Protein AF-A0A6L7TXI7-F1 (afdb_monomer)

Structure (mmCIF, N/CA/C/O backbone):
data_AF-A0A6L7TXI7-F1
#
_entry.id   AF-A0A6L7TXI7-F1
#
loop_
_atom_site.group_PDB
_atom_site.id
_atom_site.type_symbol
_atom_site.label_atom_id
_atom_site.label_alt_id
_atom_site.label_comp_id
_atom_site.label_asym_id
_atom_site.label_entity_id
_atom_site.label_seq_id
_atom_site.pdbx_PDB_ins_code
_atom_site.Cartn_x
_atom_site.Cartn_y
_atom_site.Cartn_z
_atom_site.occupancy
_atom_site.B_iso_or_equiv
_atom_site.auth_seq_id
_atom_site.auth_comp_id
_atom_site.auth_asym_id
_atom_site.auth_atom_id
_atom_site.pdbx_PDB_model_num
ATOM 1 N N . MET A 1 1 ? -14.137 29.480 -18.099 1.00 42.66 1 MET A N 1
ATOM 2 C CA . MET A 1 1 ? -14.089 28.042 -18.443 1.00 42.66 1 MET A CA 1
ATOM 3 C C . MET A 1 1 ? -12.924 27.808 -19.395 1.00 42.66 1 MET A C 1
ATOM 5 O O . MET A 1 1 ? -13.086 28.036 -20.583 1.00 42.66 1 MET A O 1
ATOM 9 N N . VAL A 1 2 ? -11.746 27.429 -18.892 1.00 44.50 2 VAL A N 1
ATOM 10 C CA . VAL A 1 2 ? -10.606 27.011 -19.731 1.00 44.50 2 VAL A CA 1
ATOM 11 C C . VAL A 1 2 ? -9.880 25.882 -19.001 1.00 44.50 2 VAL A C 1
ATOM 13 O O . VAL A 1 2 ? -9.074 26.131 -18.117 1.00 44.50 2 VAL A O 1
ATOM 16 N N . TRP A 1 3 ? -10.207 24.643 -19.362 1.00 38.38 3 TRP A N 1
ATOM 17 C CA . TRP A 1 3 ? -9.479 23.430 -18.976 1.00 38.38 3 TRP A CA 1
ATOM 18 C C . TRP A 1 3 ? -9.503 22.464 -20.167 1.00 38.38 3 TRP A C 1
ATOM 20 O O . TRP A 1 3 ? -10.245 21.492 -20.147 1.00 38.38 3 TRP A O 1
ATOM 30 N N . GLN A 1 4 ? -8.782 22.762 -21.256 1.00 41.12 4 GLN A N 1
ATOM 31 C CA . GLN A 1 4 ? -8.750 21.868 -22.434 1.00 41.12 4 GLN A CA 1
ATOM 32 C C . GLN A 1 4 ? -7.421 21.831 -23.211 1.00 41.12 4 GLN A C 1
ATOM 34 O O . GLN A 1 4 ? -7.403 21.485 -24.387 1.00 41.12 4 GLN A O 1
ATOM 39 N N . ARG A 1 5 ? -6.268 22.131 -22.606 1.00 45.94 5 ARG A N 1
ATOM 40 C CA . ARG A 1 5 ? -4.985 21.979 -23.319 1.00 45.94 5 ARG A CA 1
ATOM 41 C C . ARG A 1 5 ? -3.889 21.422 -22.426 1.00 45.94 5 ARG A C 1
ATOM 43 O O . ARG A 1 5 ? -3.166 22.214 -21.845 1.00 45.94 5 ARG A O 1
ATOM 50 N N . ALA A 1 6 ? -3.776 20.093 -22.341 1.00 40.12 6 ALA A N 1
ATOM 51 C CA . ALA A 1 6 ? -2.511 19.412 -22.015 1.00 40.12 6 ALA A CA 1
ATOM 52 C C . ALA A 1 6 ? -2.590 17.872 -22.112 1.00 40.12 6 ALA A C 1
ATOM 54 O O . ALA A 1 6 ? -2.104 17.201 -21.218 1.00 40.12 6 ALA A O 1
ATOM 55 N N . TRP A 1 7 ? -3.183 17.275 -23.151 1.00 39.25 7 TRP A N 1
ATOM 56 C CA . TRP A 1 7 ? -3.035 15.823 -23.382 1.00 39.25 7 TRP A CA 1
ATOM 57 C C . TRP A 1 7 ? -3.019 15.519 -24.882 1.00 39.25 7 TRP A C 1
ATOM 59 O O . TRP A 1 7 ? -3.962 14.972 -25.440 1.00 39.25 7 TRP A O 1
ATOM 69 N N . THR A 1 8 ? -1.942 15.918 -25.555 1.00 48.53 8 THR A N 1
ATOM 70 C CA . THR A 1 8 ? -1.599 15.398 -26.886 1.00 48.53 8 THR A CA 1
ATOM 71 C C . THR A 1 8 ? -0.124 15.030 -26.899 1.00 48.53 8 THR A C 1
ATOM 73 O O . THR A 1 8 ? 0.700 15.708 -27.506 1.00 48.53 8 THR A O 1
ATOM 76 N N . SER A 1 9 ? 0.215 13.953 -26.202 1.00 42.06 9 SER A N 1
ATOM 77 C CA . SER A 1 9 ? 1.342 13.117 -26.594 1.00 42.06 9 SER A CA 1
ATOM 78 C C . SER A 1 9 ? 0.781 11.735 -26.903 1.00 42.06 9 SER A C 1
ATOM 80 O O . SER A 1 9 ? 0.012 11.162 -26.133 1.00 42.06 9 SER A O 1
ATOM 82 N N . THR A 1 10 ? 1.078 11.251 -28.104 1.00 38.66 10 THR A N 1
ATOM 83 C CA . THR A 1 10 ? 0.738 9.909 -28.575 1.00 38.66 10 THR A CA 1
ATOM 84 C C . THR A 1 10 ? 1.191 8.886 -27.528 1.00 38.66 10 THR A C 1
ATOM 86 O O . THR A 1 10 ? 2.349 8.966 -27.105 1.00 38.66 10 THR A O 1
ATOM 89 N N . PRO A 1 11 ? 0.338 7.941 -27.085 1.00 38.72 11 PRO A N 1
ATOM 90 C CA . PRO A 1 11 ? 0.782 6.916 -26.152 1.00 38.72 11 PRO A CA 1
ATOM 91 C C . PRO A 1 11 ? 1.902 6.107 -26.824 1.00 38.72 11 PRO A C 1
ATOM 93 O O . PRO A 1 11 ? 1.742 5.714 -27.985 1.00 38.72 11 PRO A O 1
ATOM 96 N N . PRO A 1 12 ? 3.049 5.881 -26.158 1.00 40.25 12 PRO A N 1
ATOM 97 C CA . PRO A 1 12 ? 4.078 5.025 -26.718 1.00 40.25 12 PRO A CA 1
ATOM 98 C C . PRO A 1 12 ? 3.486 3.628 -26.907 1.00 40.25 12 PRO A C 1
ATOM 100 O O . PRO A 1 12 ? 2.864 3.075 -25.999 1.00 40.25 12 PRO A O 1
ATOM 103 N N . THR A 1 13 ? 3.651 3.092 -28.115 1.00 38.78 13 THR A N 1
ATOM 104 C CA . THR A 1 13 ? 3.245 1.741 -28.498 1.00 38.78 13 THR A CA 1
ATOM 105 C C . THR A 1 13 ? 3.676 0.763 -27.414 1.00 38.78 13 THR A C 1
ATOM 107 O O . THR A 1 13 ? 4.847 0.771 -27.028 1.00 38.78 13 THR A O 1
ATOM 110 N N . ALA A 1 14 ? 2.728 -0.042 -26.926 1.00 42.31 14 ALA A N 1
ATOM 111 C CA . ALA A 1 14 ? 2.948 -1.074 -25.922 1.00 42.31 14 ALA A CA 1
ATOM 112 C C . ALA A 1 14 ? 4.225 -1.860 -26.253 1.00 42.31 14 ALA A C 1
ATOM 114 O O . ALA A 1 14 ? 4.253 -2.644 -27.202 1.00 42.31 14 ALA A O 1
ATOM 115 N N . GLN A 1 15 ? 5.303 -1.597 -25.510 1.00 38.88 15 GLN A N 1
ATOM 116 C CA . GLN A 1 15 ? 6.513 -2.390 -25.628 1.00 38.88 15 GLN A CA 1
ATOM 117 C C . GLN A 1 15 ? 6.234 -3.722 -24.948 1.00 38.88 15 GLN A C 1
ATOM 119 O O . GLN A 1 15 ? 5.958 -3.789 -23.751 1.00 38.88 15 GLN A O 1
ATOM 124 N N . THR A 1 16 ? 6.232 -4.760 -25.774 1.00 33.78 16 THR A N 1
ATOM 125 C CA . THR A 1 16 ? 6.088 -6.159 -25.407 1.00 33.78 16 THR A CA 1
ATOM 126 C C . THR A 1 16 ? 6.939 -6.496 -24.186 1.00 33.78 16 THR A C 1
ATOM 128 O O . THR A 1 16 ? 8.130 -6.195 -24.130 1.00 33.78 16 THR A O 1
ATOM 131 N N . GLN A 1 17 ? 6.290 -7.140 -23.219 1.00 41.88 17 GLN A N 1
ATOM 132 C CA . GLN A 1 17 ? 6.876 -7.831 -22.080 1.00 41.88 17 GLN A CA 1
ATOM 133 C C . GLN A 1 17 ? 8.157 -8.578 -22.494 1.00 41.88 17 GLN A C 1
ATOM 135 O O . GLN A 1 17 ? 8.086 -9.510 -23.293 1.00 41.88 17 GLN A O 1
ATOM 140 N N . GLY A 1 18 ? 9.309 -8.208 -21.929 1.00 34.03 18 GLY A N 1
ATOM 141 C CA . GLY A 1 18 ? 10.511 -9.042 -22.010 1.00 34.03 18 GLY A CA 1
ATOM 142 C C . GLY A 1 18 ? 11.794 -8.386 -22.506 1.00 34.03 18 GLY A C 1
ATOM 143 O O . GLY A 1 18 ? 12.538 -9.045 -23.210 1.00 34.03 18 GLY A O 1
ATOM 144 N N . GLU A 1 19 ? 12.121 -7.155 -22.119 1.00 32.97 19 GLU A N 1
ATOM 145 C CA . GLU A 1 19 ? 13.536 -6.765 -22.041 1.00 32.97 19 GLU A CA 1
ATOM 146 C C . GLU A 1 19 ? 13.691 -5.584 -21.086 1.00 32.97 19 GLU A C 1
ATOM 148 O O . GLU A 1 19 ? 13.395 -4.432 -21.399 1.00 32.97 19 GLU A O 1
ATOM 153 N N . ILE A 1 20 ? 14.106 -5.883 -19.859 1.00 42.84 20 ILE A N 1
ATOM 154 C CA . ILE A 1 20 ? 14.555 -4.856 -18.926 1.00 42.84 20 ILE A CA 1
ATOM 155 C C . ILE A 1 20 ? 15.849 -4.293 -19.527 1.00 42.84 20 ILE A C 1
ATOM 157 O O . 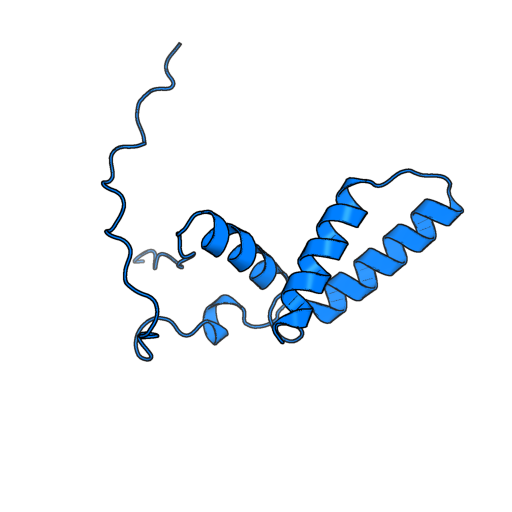ILE A 1 20 ? 16.878 -4.970 -19.498 1.00 42.84 20 ILE A O 1
ATOM 161 N N . ASP A 1 21 ? 15.801 -3.078 -20.085 1.00 41.28 21 ASP A N 1
ATOM 162 C CA . ASP A 1 21 ? 16.994 -2.317 -20.480 1.00 41.28 21 ASP A CA 1
ATOM 163 C C . ASP A 1 21 ? 17.863 -2.078 -19.234 1.00 41.28 21 ASP A C 1
ATOM 165 O O . ASP A 1 21 ? 17.702 -1.125 -18.463 1.00 41.28 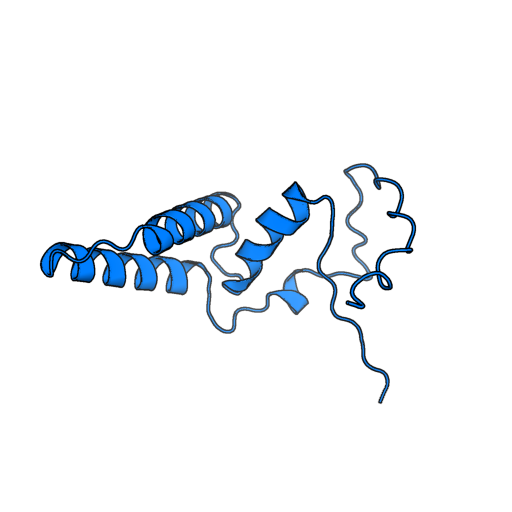21 ASP A O 1
ATOM 169 N N . SER A 1 22 ? 18.788 -3.012 -19.034 1.00 40.66 22 SER A N 1
ATOM 170 C CA . SER A 1 22 ? 19.683 -3.133 -17.887 1.00 40.66 22 SER A CA 1
ATOM 171 C C . SER A 1 22 ? 20.687 -1.982 -17.771 1.00 40.66 22 SER A C 1
ATOM 173 O O . SER A 1 22 ? 21.350 -1.856 -16.739 1.00 40.66 22 SER A O 1
ATOM 175 N N . ARG A 1 23 ? 20.796 -1.107 -18.785 1.00 41.81 23 ARG A N 1
ATOM 176 C CA . ARG A 1 23 ? 21.773 -0.007 -18.813 1.00 41.81 23 ARG A CA 1
ATOM 177 C C . ARG A 1 23 ? 21.200 1.356 -18.433 1.00 41.81 23 ARG A C 1
ATOM 179 O O . ARG A 1 23 ? 21.978 2.224 -18.042 1.00 41.81 23 ARG A O 1
ATOM 186 N N . ARG A 1 24 ? 19.882 1.572 -18.525 1.00 52.09 24 ARG A N 1
ATOM 187 C CA . ARG A 1 24 ? 19.287 2.921 -18.414 1.00 52.09 24 ARG A CA 1
ATOM 188 C C . ARG A 1 24 ? 18.302 3.105 -17.256 1.00 52.09 24 ARG A C 1
ATOM 190 O O . ARG A 1 24 ? 18.066 4.242 -16.862 1.00 52.09 24 ARG A O 1
ATOM 197 N N . ASN A 1 25 ? 17.761 2.031 -16.682 1.00 47.84 25 ASN A N 1
ATOM 198 C CA . ASN A 1 25 ? 16.714 2.131 -15.666 1.00 47.84 25 ASN A CA 1
ATOM 199 C C . ASN A 1 25 ? 16.888 1.061 -14.580 1.00 47.84 25 ASN A C 1
ATOM 201 O O . ASN A 1 25 ? 16.256 0.008 -14.625 1.00 47.84 25 ASN A O 1
ATOM 205 N N . ARG A 1 26 ? 17.785 1.291 -13.612 1.00 46.31 26 ARG A N 1
ATOM 206 C CA . ARG A 1 26 ? 17.877 0.405 -12.444 1.00 46.31 26 ARG A CA 1
ATOM 207 C C . ARG A 1 26 ? 16.787 0.809 -11.443 1.00 46.31 26 ARG A C 1
ATOM 209 O O . ARG A 1 26 ? 16.958 1.848 -10.807 1.00 46.31 26 ARG A O 1
ATOM 216 N N . PRO A 1 27 ? 15.722 0.006 -11.235 1.00 50.91 27 PRO A N 1
ATOM 217 C CA . PRO A 1 27 ? 14.702 0.299 -10.220 1.00 50.91 27 PRO A CA 1
ATOM 218 C C . PRO A 1 27 ? 15.311 0.482 -8.820 1.00 50.91 27 PRO A C 1
ATOM 220 O O . PRO A 1 27 ? 14.788 1.246 -8.019 1.00 50.91 27 PRO A O 1
ATOM 223 N N . ALA A 1 28 ? 16.478 -0.124 -8.572 1.00 54.00 28 ALA A N 1
ATOM 224 C CA . ALA A 1 28 ? 17.248 0.029 -7.343 1.00 54.00 28 ALA A CA 1
ATOM 225 C C . ALA A 1 28 ? 17.675 1.475 -7.015 1.00 54.00 28 ALA A C 1
ATOM 227 O O . ALA A 1 28 ? 17.827 1.778 -5.841 1.00 54.00 28 ALA A O 1
ATOM 228 N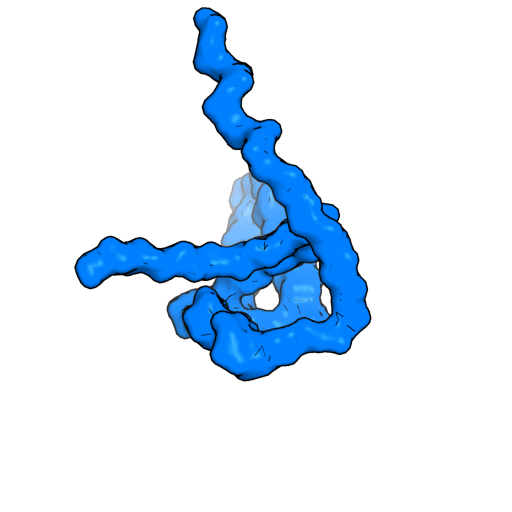 N . GLN A 1 29 ? 17.871 2.363 -8.003 1.00 61.94 29 GLN A N 1
ATOM 229 C CA . GLN A 1 29 ? 18.168 3.781 -7.723 1.00 61.94 29 GLN A CA 1
ATOM 230 C C . GLN A 1 29 ? 16.902 4.605 -7.474 1.00 61.94 29 GLN A C 1
ATOM 232 O O . GLN A 1 29 ? 16.935 5.549 -6.695 1.00 61.94 29 GLN A O 1
ATOM 237 N N . LEU A 1 30 ? 15.793 4.267 -8.139 1.00 73.81 30 LEU A N 1
ATOM 238 C CA . LEU A 1 30 ? 14.528 4.986 -7.971 1.00 73.81 30 LEU A CA 1
ATOM 239 C C . LEU A 1 30 ? 13.887 4.701 -6.608 1.00 73.81 30 LEU A C 1
ATOM 241 O O . LEU A 1 30 ? 13.280 5.587 -6.019 1.00 73.81 30 LEU A O 1
ATOM 245 N N . PHE A 1 31 ? 14.037 3.470 -6.121 1.00 84.81 31 PHE A N 1
ATOM 246 C CA . PHE A 1 31 ? 13.387 2.988 -4.904 1.00 84.81 31 PHE A CA 1
ATOM 247 C C . PHE A 1 31 ? 14.389 2.544 -3.839 1.00 84.81 31 PHE A C 1
ATOM 249 O O . PHE A 1 31 ? 14.126 1.605 -3.084 1.00 84.81 31 PHE A O 1
ATOM 256 N N . GLU A 1 32 ? 15.544 3.210 -3.778 1.00 89.44 32 GLU A N 1
ATOM 257 C CA . GLU A 1 32 ? 16.460 3.067 -2.648 1.00 89.44 32 GLU A CA 1
ATOM 258 C C . GLU A 1 32 ? 15.714 3.398 -1.347 1.00 89.44 32 GLU A C 1
ATOM 260 O O . GLU A 1 32 ? 15.117 4.468 -1.213 1.00 89.44 32 GLU A O 1
ATOM 265 N N . ALA A 1 33 ? 15.709 2.459 -0.400 1.00 88.62 33 ALA A N 1
ATOM 266 C CA . ALA A 1 33 ? 14.865 2.551 0.781 1.00 88.62 33 ALA A CA 1
ATOM 267 C C . ALA A 1 33 ? 15.313 3.671 1.723 1.00 88.62 33 ALA A C 1
ATOM 269 O O . ALA A 1 33 ? 16.273 3.530 2.480 1.00 88.62 33 ALA A O 1
ATOM 270 N N . ARG A 1 34 ? 14.546 4.765 1.738 1.00 91.12 34 ARG A N 1
ATOM 271 C CA . ARG A 1 34 ? 14.578 5.755 2.824 1.00 91.12 34 ARG A CA 1
ATOM 272 C C . ARG A 1 34 ? 13.561 5.389 3.895 1.00 91.12 34 ARG A C 1
ATOM 274 O O . ARG A 1 34 ? 13.809 5.597 5.080 1.00 91.12 34 ARG A O 1
ATOM 281 N N . PHE A 1 35 ? 12.447 4.797 3.467 1.00 94.88 35 PHE A N 1
ATOM 282 C CA . PHE A 1 35 ? 11.453 4.195 4.337 1.00 94.88 35 PHE A CA 1
ATOM 283 C C . PHE A 1 35 ? 10.950 2.887 3.722 1.00 94.88 35 PHE A C 1
ATOM 285 O O . PHE A 1 35 ? 10.160 2.892 2.780 1.00 94.88 35 PHE A O 1
ATOM 292 N N . ALA A 1 36 ? 11.451 1.756 4.228 1.00 97.56 36 ALA A N 1
ATOM 293 C CA . ALA A 1 36 ? 11.178 0.448 3.638 1.00 97.56 36 ALA A CA 1
ATOM 294 C C . ALA A 1 36 ? 9.678 0.108 3.642 1.00 97.56 36 ALA A C 1
ATOM 296 O O . ALA A 1 36 ? 8.953 0.406 4.603 1.00 97.56 36 ALA A O 1
ATOM 297 N N . LEU A 1 37 ? 9.218 -0.572 2.590 1.00 97.75 37 LEU A N 1
ATOM 298 C CA . LEU A 1 37 ? 7.826 -0.994 2.452 1.00 97.75 37 LEU A CA 1
ATOM 299 C C . LEU A 1 37 ? 7.371 -1.847 3.643 1.00 97.75 37 LEU A C 1
ATOM 301 O O . LEU A 1 37 ? 6.311 -1.581 4.208 1.00 97.75 37 LEU A O 1
ATOM 305 N N . LYS A 1 38 ? 8.197 -2.802 4.091 1.00 97.81 38 LYS A N 1
ATOM 306 C CA . LYS A 1 38 ? 7.893 -3.627 5.275 1.00 97.81 38 LYS A CA 1
ATOM 307 C C . LYS A 1 38 ? 7.664 -2.795 6.544 1.00 97.81 38 LYS A C 1
ATOM 309 O O . LYS A 1 38 ? 6.793 -3.118 7.349 1.00 97.81 38 LYS A O 1
ATOM 314 N N . THR A 1 39 ? 8.418 -1.705 6.715 1.00 97.88 39 THR A N 1
ATOM 315 C CA . THR A 1 39 ? 8.280 -0.798 7.865 1.00 97.88 39 THR A CA 1
ATOM 316 C C . THR A 1 39 ? 6.960 -0.047 7.782 1.00 97.88 39 THR A C 1
ATOM 318 O O . THR A 1 39 ? 6.209 -0.019 8.753 1.00 97.88 39 THR A O 1
ATOM 321 N N . THR A 1 40 ? 6.642 0.470 6.595 1.00 97.75 40 THR A N 1
ATOM 322 C CA . THR A 1 40 ? 5.388 1.185 6.323 1.00 97.75 40 THR A CA 1
ATOM 323 C C . THR A 1 40 ? 4.170 0.290 6.537 1.00 97.75 40 THR A C 1
ATOM 325 O O . THR A 1 40 ? 3.196 0.717 7.148 1.00 97.75 40 THR A O 1
ATOM 328 N N . HIS A 1 41 ? 4.218 -0.959 6.065 1.00 97.81 41 HIS A N 1
ATOM 329 C CA . HIS A 1 41 ? 3.142 -1.937 6.249 1.00 97.81 41 HIS A CA 1
ATOM 330 C C . HIS A 1 41 ? 2.897 -2.241 7.728 1.00 97.81 41 HIS A C 1
ATOM 332 O O . HIS A 1 41 ? 1.755 -2.190 8.187 1.00 97.81 41 HIS A O 1
ATOM 338 N N . LYS A 1 42 ? 3.974 -2.467 8.489 1.00 97.69 42 LYS A N 1
ATOM 339 C CA . LYS A 1 42 ? 3.912 -2.678 9.938 1.00 97.69 42 LYS A CA 1
ATOM 340 C C . LYS A 1 42 ? 3.319 -1.461 10.661 1.00 97.69 42 LYS A C 1
ATOM 342 O O . LYS A 1 42 ? 2.435 -1.635 11.493 1.00 97.69 42 LYS A O 1
ATOM 347 N N . ASP A 1 43 ? 3.762 -0.245 10.339 1.00 97.81 43 ASP A N 1
ATOM 348 C CA . ASP A 1 43 ? 3.246 0.979 10.971 1.00 97.81 43 ASP A CA 1
ATOM 349 C C . ASP A 1 43 ? 1.772 1.241 10.614 1.00 97.81 43 ASP A C 1
ATOM 351 O O . ASP A 1 43 ? 0.991 1.632 11.481 1.00 97.81 43 ASP A O 1
ATOM 355 N N . LEU A 1 44 ? 1.359 0.961 9.372 1.00 97.62 44 LEU A N 1
ATOM 356 C CA . LEU A 1 44 ? -0.038 1.078 8.950 1.00 97.62 44 LEU A CA 1
ATOM 357 C C . LEU A 1 44 ? -0.944 0.125 9.737 1.00 97.62 44 LEU A C 1
ATOM 359 O O . LEU A 1 44 ? -1.995 0.540 10.215 1.00 97.62 44 LEU A O 1
ATOM 363 N N . ARG A 1 45 ? -0.509 -1.126 9.925 1.00 96.75 45 ARG A N 1
ATOM 364 C CA . ARG A 1 45 ? -1.240 -2.113 10.726 1.00 96.75 45 ARG A CA 1
ATOM 365 C C . ARG A 1 45 ? -1.399 -1.669 12.181 1.00 96.75 45 ARG A C 1
ATOM 367 O O . ARG A 1 45 ? -2.494 -1.775 12.717 1.00 96.75 45 ARG A O 1
ATOM 374 N N . LEU A 1 46 ? -0.342 -1.143 12.804 1.00 97.88 46 LEU A N 1
ATOM 375 C CA . LEU A 1 46 ? -0.429 -0.603 14.169 1.00 97.88 46 LEU A CA 1
ATOM 376 C C . LEU A 1 46 ? -1.429 0.562 14.257 1.00 97.88 46 LEU A C 1
ATOM 378 O O . LEU A 1 46 ? -2.163 0.675 15.236 1.00 97.88 46 LEU A O 1
ATOM 382 N N . GLY A 1 47 ? -1.480 1.416 13.230 1.00 97.00 47 GLY A N 1
ATOM 383 C CA . GLY A 1 47 ? -2.466 2.493 13.135 1.00 97.00 47 GLY A CA 1
ATOM 384 C C . GLY A 1 47 ? -3.906 1.985 13.020 1.00 97.00 47 GLY A C 1
ATOM 385 O O . GLY A 1 47 ? -4.793 2.523 13.677 1.00 97.00 47 GLY A O 1
ATOM 386 N N . GLU A 1 48 ? -4.139 0.933 12.233 1.00 97.00 48 GLU A N 1
ATOM 387 C CA . GLU A 1 48 ? -5.456 0.289 12.126 1.00 97.00 48 GLU A CA 1
ATOM 388 C C . GLU A 1 48 ? -5.890 -0.377 13.436 1.00 97.00 48 GLU A C 1
ATOM 390 O O . GLU A 1 48 ? -7.033 -0.202 13.845 1.00 97.00 48 GLU A O 1
ATOM 395 N N . GLU A 1 49 ? -4.984 -1.089 14.115 1.00 97.44 49 GLU A N 1
ATOM 396 C CA . GLU A 1 49 ? -5.256 -1.718 15.418 1.00 97.44 49 GLU A CA 1
ATOM 397 C C . GLU A 1 49 ? -5.651 -0.663 16.471 1.00 97.44 49 GLU A C 1
ATOM 399 O O . GLU A 1 49 ? -6.579 -0.868 17.255 1.00 97.44 49 GLU A O 1
ATOM 404 N N . LEU A 1 50 ? -5.002 0.509 16.456 1.00 98.19 50 LEU A N 1
ATOM 405 C CA . LEU A 1 50 ? -5.390 1.635 17.308 1.00 98.19 50 LEU A CA 1
ATOM 406 C C . LEU A 1 50 ? -6.756 2.217 16.917 1.00 98.19 50 LEU A C 1
ATOM 408 O O . LEU A 1 50 ? -7.562 2.535 17.789 1.00 98.19 50 LEU A O 1
ATOM 412 N N . ALA A 1 51 ? -7.022 2.374 15.621 1.00 97.88 51 ALA A N 1
ATOM 413 C CA . ALA A 1 51 ? -8.292 2.904 15.140 1.00 97.88 51 ALA A CA 1
ATOM 414 C C . ALA A 1 51 ? -9.468 1.998 15.524 1.00 97.88 51 ALA A C 1
ATOM 416 O O . ALA A 1 51 ? -10.495 2.504 15.970 1.00 97.88 51 ALA A O 1
ATOM 417 N N . GLU A 1 52 ? -9.290 0.678 15.431 1.00 96.94 52 GLU A N 1
ATOM 418 C CA . GLU A 1 52 ? -10.256 -0.315 15.907 1.00 96.94 52 GLU A CA 1
ATOM 419 C C . GLU A 1 52 ? -10.526 -0.154 17.408 1.00 96.94 52 GLU A C 1
ATOM 421 O O . GLU A 1 52 ? -11.683 -0.058 17.813 1.00 96.94 52 GLU A O 1
ATOM 426 N N . ALA A 1 53 ? -9.475 -0.020 18.225 1.00 98.25 53 ALA A N 1
ATOM 427 C CA . ALA A 1 53 ? -9.610 0.198 19.667 1.00 98.25 53 ALA A CA 1
ATOM 428 C C . ALA A 1 53 ? -10.330 1.514 20.026 1.00 98.25 53 ALA A C 1
ATOM 430 O O . ALA A 1 53 ? -10.923 1.623 21.099 1.00 98.25 53 ALA A O 1
ATOM 431 N N . CYS A 1 54 ? -10.277 2.513 19.144 1.00 98.31 54 CYS A N 1
ATOM 432 C CA . CYS A 1 54 ? -10.976 3.789 19.292 1.00 98.31 54 CYS A CA 1
ATOM 433 C C . CYS A 1 54 ? -12.315 3.854 18.538 1.00 98.31 54 CYS A C 1
ATOM 435 O O . CYS A 1 54 ? -12.907 4.930 18.478 1.00 98.31 54 CYS A O 1
ATOM 437 N N . GLU A 1 55 ? -12.779 2.747 17.948 1.00 97.88 55 GLU A N 1
ATOM 438 C CA . GLU A 1 55 ? -14.010 2.672 17.146 1.00 97.88 55 GLU A CA 1
ATOM 439 C C . GLU A 1 55 ? -14.035 3.6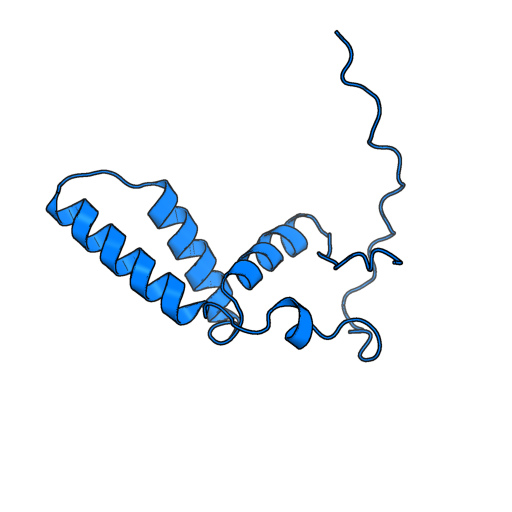55 15.950 1.00 97.88 55 GLU A C 1
ATOM 441 O O . GLU A 1 55 ? -15.090 4.102 15.493 1.00 97.88 55 GLU A O 1
ATOM 446 N N . VAL A 1 56 ? -12.860 3.993 15.405 1.00 98.12 56 VAL A N 1
ATOM 447 C CA . VAL A 1 56 ? -12.701 4.899 14.259 1.00 98.12 56 VAL A CA 1
ATOM 448 C C . VAL A 1 56 ? -12.573 4.101 12.965 1.00 98.12 56 VAL A C 1
ATOM 450 O O . VAL A 1 56 ? -11.654 3.308 12.779 1.00 98.12 56 VAL A O 1
AT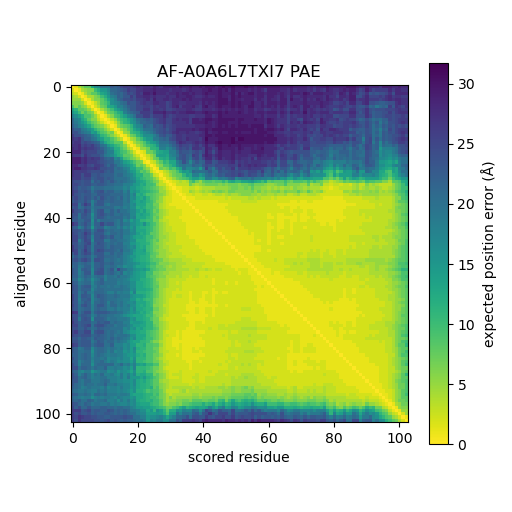OM 453 N N . GLN A 1 57 ? -13.463 4.361 12.008 1.00 95.44 57 GLN A N 1
ATOM 454 C CA . GLN A 1 57 ? -13.419 3.707 10.700 1.00 95.44 57 GLN A CA 1
ATOM 455 C C . GLN A 1 57 ? -12.359 4.346 9.789 1.00 95.44 57 GLN A C 1
ATOM 457 O O . GLN A 1 57 ? -12.448 5.528 9.454 1.00 95.44 57 GLN A O 1
ATOM 462 N N . MET A 1 58 ? -11.391 3.547 9.326 1.00 97.06 58 MET A N 1
ATOM 463 C CA . MET A 1 58 ? -10.324 3.976 8.408 1.00 97.06 58 MET A CA 1
ATOM 464 C C . MET A 1 58 ? -10.329 3.175 7.090 1.00 97.06 58 MET A C 1
ATOM 466 O O . MET A 1 58 ? -9.372 2.463 6.791 1.00 97.06 58 MET A O 1
ATOM 470 N N . PRO A 1 59 ? -11.368 3.290 6.243 1.00 95.94 59 PRO A N 1
ATOM 471 C CA . PRO A 1 59 ? -11.500 2.462 5.038 1.00 95.94 59 PRO A CA 1
ATOM 472 C C . PRO A 1 59 ? -10.343 2.631 4.038 1.00 95.94 59 PRO A C 1
ATOM 474 O O . PRO A 1 59 ? -9.983 1.688 3.340 1.00 95.94 59 PRO A O 1
ATOM 477 N N . LEU A 1 60 ? -9.723 3.815 3.979 1.00 97.50 60 LEU A N 1
ATOM 478 C CA . LEU A 1 60 ? -8.557 4.044 3.120 1.00 97.50 60 LEU A CA 1
ATOM 479 C C . LEU A 1 60 ? -7.295 3.338 3.631 1.00 97.50 60 LEU A C 1
ATOM 481 O O . LEU A 1 60 ? -6.470 2.938 2.814 1.00 97.50 60 LEU A O 1
ATOM 485 N N . ALA A 1 61 ? -7.149 3.150 4.948 1.00 96.44 61 ALA A N 1
ATOM 486 C CA . ALA A 1 61 ? -6.022 2.405 5.506 1.00 96.44 61 ALA A CA 1
ATOM 487 C C . ALA A 1 61 ? -6.062 0.943 5.052 1.00 96.44 61 ALA A C 1
ATOM 489 O O . ALA A 1 61 ? -5.055 0.443 4.555 1.00 96.44 61 ALA A O 1
ATOM 490 N N . GLN A 1 62 ? -7.251 0.333 5.064 1.00 94.25 62 GLN A N 1
ATOM 491 C CA . GLN A 1 62 ? -7.451 -1.032 4.583 1.00 94.25 62 GLN A CA 1
ATOM 492 C C . GLN A 1 62 ? -7.049 -1.181 3.110 1.00 94.25 62 GLN A C 1
ATOM 494 O O . GLN A 1 62 ? -6.306 -2.094 2.756 1.00 94.25 62 GLN A O 1
ATOM 499 N N . VAL A 1 63 ? -7.486 -0.251 2.251 1.00 97.00 63 VAL A N 1
ATOM 500 C CA . VAL A 1 63 ? -7.117 -0.255 0.825 1.00 97.00 63 VAL A CA 1
ATOM 501 C C . VAL A 1 63 ? -5.601 -0.121 0.648 1.00 97.00 63 VAL A C 1
ATOM 503 O O . VAL A 1 63 ? -5.003 -0.845 -0.150 1.00 97.00 63 VAL A O 1
ATOM 506 N N . CYS A 1 64 ? -4.960 0.780 1.396 1.00 97.44 64 CYS A N 1
ATOM 507 C CA . CYS A 1 64 ? -3.507 0.936 1.369 1.00 97.44 64 CYS A CA 1
ATOM 508 C C . CYS A 1 64 ? -2.788 -0.335 1.839 1.00 97.44 64 CYS A C 1
ATOM 510 O O . CYS A 1 64 ? -1.827 -0.759 1.197 1.00 97.44 64 CYS A O 1
ATOM 512 N N . ARG A 1 65 ? -3.269 -0.979 2.908 1.00 96.62 65 ARG A N 1
ATOM 513 C CA . ARG A 1 65 ? -2.702 -2.223 3.434 1.00 96.62 65 ARG A CA 1
ATOM 514 C C . ARG A 1 65 ? -2.746 -3.337 2.398 1.00 96.62 65 ARG A C 1
ATOM 516 O O . ARG A 1 65 ? -1.736 -4.013 2.210 1.00 96.62 65 ARG A O 1
ATOM 52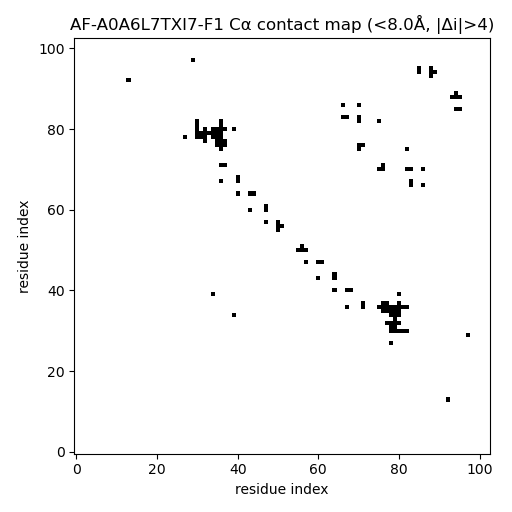3 N N . ASP A 1 66 ? -3.859 -3.487 1.687 1.00 97.00 66 ASP A N 1
ATOM 524 C CA . ASP A 1 66 ? -4.006 -4.510 0.650 1.00 97.00 66 ASP A CA 1
ATOM 525 C C . ASP A 1 66 ? -3.037 -4.271 -0.521 1.00 97.00 66 ASP A C 1
ATOM 527 O O . ASP A 1 66 ? -2.410 -5.209 -1.023 1.00 97.00 66 ASP A O 1
ATOM 531 N N . LEU A 1 67 ? -2.837 -3.008 -0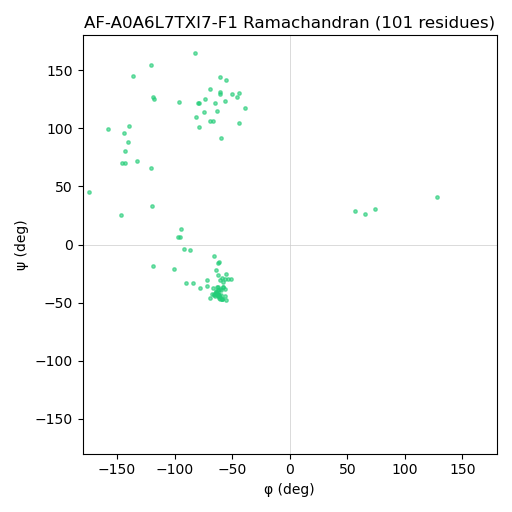.922 1.00 97.62 67 LEU A N 1
ATOM 532 C CA . LEU A 1 67 ? -1.837 -2.641 -1.933 1.00 97.62 67 LEU A CA 1
ATOM 533 C C . LEU A 1 67 ? -0.409 -2.934 -1.460 1.00 97.62 67 LEU A C 1
ATOM 535 O O . LEU A 1 67 ? 0.402 -3.449 -2.231 1.00 97.62 67 LEU A O 1
ATOM 539 N N . TYR A 1 68 ? -0.098 -2.641 -0.198 1.00 98.12 68 TYR A N 1
ATOM 540 C CA . TYR A 1 68 ? 1.212 -2.928 0.384 1.00 98.12 68 TYR A CA 1
ATOM 541 C C . TYR A 1 68 ? 1.459 -4.435 0.460 1.00 98.12 68 TYR A C 1
ATOM 543 O O . TYR A 1 68 ? 2.522 -4.893 0.053 1.00 98.12 68 TYR A O 1
ATOM 551 N N . SER A 1 69 ? 0.464 -5.225 0.870 1.00 97.81 69 SER A N 1
ATOM 552 C CA . SER A 1 69 ? 0.542 -6.688 0.861 1.00 97.81 69 SER A CA 1
ATOM 553 C C . SER A 1 69 ? 0.717 -7.256 -0.550 1.00 97.81 69 SER A C 1
ATOM 555 O O . SER A 1 69 ? 1.524 -8.164 -0.745 1.00 97.81 69 SER A O 1
ATOM 557 N N . GLN A 1 70 ? 0.042 -6.695 -1.559 1.00 97.81 70 GLN A N 1
ATOM 558 C CA . GLN A 1 70 ? 0.266 -7.069 -2.958 1.00 97.81 70 GLN A CA 1
ATOM 559 C C . GLN A 1 70 ? 1.701 -6.755 -3.408 1.00 97.81 70 GLN A C 1
ATOM 561 O O . GLN A 1 70 ? 2.327 -7.590 -4.059 1.00 97.81 70 GLN A O 1
ATOM 566 N N . ALA A 1 71 ? 2.246 -5.593 -3.052 1.00 96.81 71 ALA A N 1
ATOM 567 C CA . ALA A 1 71 ? 3.631 -5.239 -3.358 1.00 96.81 71 ALA A CA 1
ATOM 568 C C . ALA A 1 71 ? 4.639 -6.159 -2.637 1.00 96.81 71 ALA A C 1
ATOM 570 O O . ALA A 1 71 ? 5.557 -6.673 -3.271 1.00 96.81 71 ALA A O 1
ATOM 571 N N . MET A 1 72 ? 4.430 -6.453 -1.351 1.00 97.00 72 MET A N 1
ATOM 572 C CA . MET A 1 72 ? 5.264 -7.390 -0.582 1.00 97.00 72 MET A CA 1
ATOM 573 C C . MET A 1 72 ? 5.211 -8.815 -1.150 1.00 97.00 72 MET A C 1
ATOM 575 O O . MET A 1 72 ? 6.239 -9.472 -1.256 1.00 97.00 72 MET A O 1
ATOM 579 N N . SER A 1 73 ? 4.057 -9.280 -1.650 1.00 97.69 73 SER A N 1
ATOM 580 C CA . SER A 1 73 ? 3.962 -10.595 -2.317 1.00 97.69 73 SER A CA 1
ATOM 581 C C . SER A 1 73 ? 4.834 -10.727 -3.576 1.00 97.69 73 SER A C 1
ATOM 583 O O . SER A 1 73 ? 5.083 -11.836 -4.045 1.00 97.69 73 SER A O 1
ATOM 585 N N . ARG A 1 74 ? 5.321 -9.603 -4.117 1.00 94.75 74 ARG A N 1
ATOM 586 C CA . ARG A 1 74 ? 6.244 -9.538 -5.259 1.00 94.75 74 ARG A CA 1
ATOM 587 C C . ARG A 1 74 ? 7.712 -9.428 -4.829 1.00 94.75 74 ARG A C 1
ATOM 589 O O . ARG A 1 74 ? 8.577 -9.235 -5.682 1.00 94.75 74 ARG A O 1
ATOM 596 N N . GLY A 1 75 ? 7.992 -9.538 -3.529 1.00 95.81 75 GLY A N 1
ATOM 597 C CA . GLY A 1 75 ? 9.331 -9.428 -2.951 1.00 95.81 75 GLY A CA 1
ATOM 598 C C . GLY A 1 75 ? 9.860 -7.995 -2.912 1.00 95.81 75 GLY A C 1
ATOM 599 O O . GLY A 1 75 ? 11.061 -7.784 -3.078 1.00 95.81 75 GLY A O 1
ATOM 600 N N . TRP A 1 76 ? 8.980 -6.995 -2.781 1.00 96.25 76 TRP A N 1
ATOM 601 C CA . TRP A 1 76 ? 9.367 -5.576 -2.776 1.00 96.25 76 TRP A CA 1
ATOM 602 C C . TRP A 1 76 ? 9.585 -4.984 -1.376 1.00 96.25 76 TRP A C 1
ATOM 604 O O . TRP A 1 76 ? 9.675 -3.771 -1.214 1.00 96.25 76 TRP A O 1
ATOM 614 N N . ASP A 1 77 ? 9.678 -5.839 -0.365 1.00 97.00 77 ASP A N 1
ATOM 615 C CA . ASP A 1 77 ? 9.694 -5.517 1.064 1.00 97.00 77 ASP A CA 1
ATOM 616 C C . ASP A 1 77 ? 10.804 -4.536 1.468 1.00 97.00 77 ASP A C 1
ATOM 618 O O . ASP A 1 77 ? 10.596 -3.669 2.322 1.00 97.00 77 ASP A O 1
ATOM 622 N N . GLU A 1 78 ? 11.975 -4.689 0.847 1.00 96.38 78 GLU A N 1
ATOM 623 C CA . GLU A 1 78 ? 13.196 -3.934 1.146 1.00 96.38 78 GLU A CA 1
ATOM 624 C C . GLU A 1 78 ? 13.357 -2.665 0.297 1.00 96.38 78 GLU A C 1
ATOM 626 O O . GLU A 1 78 ? 14.315 -1.926 0.502 1.00 96.38 78 GLU A O 1
ATOM 631 N N . TYR A 1 79 ? 12.455 -2.397 -0.654 1.00 95.06 79 TYR A N 1
ATOM 632 C CA . TYR A 1 79 ? 12.457 -1.136 -1.401 1.00 95.06 79 TYR A CA 1
ATOM 633 C C . TYR A 1 79 ? 11.749 -0.032 -0.616 1.00 95.06 79 TYR A C 1
ATOM 635 O O . TYR A 1 79 ? 11.010 -0.290 0.340 1.00 95.06 79 TYR A O 1
ATOM 643 N N . ASP A 1 80 ? 11.957 1.215 -1.036 1.00 95.50 80 ASP A N 1
ATOM 644 C CA . ASP A 1 80 ? 11.183 2.336 -0.515 1.00 95.50 80 ASP A CA 1
ATOM 645 C C . ASP A 1 80 ? 9.676 2.108 -0.697 1.00 95.50 80 ASP A C 1
ATOM 647 O O . ASP A 1 80 ? 9.234 1.606 -1.728 1.00 95.50 80 ASP A O 1
ATOM 651 N N . SER A 1 81 ? 8.880 2.517 0.287 1.00 96.31 81 SER A N 1
ATOM 652 C CA . SER A 1 81 ? 7.419 2.380 0.298 1.00 96.31 81 SER A CA 1
ATOM 653 C C . SER A 1 81 ? 6.726 2.910 -0.963 1.00 96.31 81 SER A C 1
ATOM 655 O O . SER A 1 81 ? 5.710 2.359 -1.395 1.00 96.31 81 SER A O 1
ATOM 657 N N . SER A 1 82 ? 7.310 3.920 -1.612 1.00 93.81 82 SER A N 1
ATOM 658 C CA . SER A 1 82 ? 6.823 4.467 -2.879 1.00 93.81 82 SER A CA 1
ATOM 659 C C . SER A 1 82 ? 6.832 3.461 -4.042 1.00 93.81 82 SER A C 1
ATOM 661 O O . SER A 1 82 ? 6.107 3.674 -5.018 1.00 93.81 82 SER A O 1
ATOM 663 N N . ILE A 1 83 ? 7.544 2.327 -3.931 1.00 94.44 83 ILE A N 1
ATOM 664 C CA . ILE A 1 83 ? 7.531 1.222 -4.910 1.00 94.44 83 ILE A CA 1
ATOM 665 C C . ILE A 1 83 ? 6.112 0.729 -5.214 1.00 94.44 83 ILE A C 1
ATOM 667 O O . ILE A 1 83 ? 5.829 0.316 -6.339 1.00 94.44 83 ILE A O 1
ATOM 671 N N . VAL A 1 84 ? 5.194 0.839 -4.248 1.00 95.75 84 VAL A N 1
ATOM 672 C CA . VAL A 1 84 ? 3.775 0.466 -4.375 1.00 95.75 84 VAL A CA 1
ATOM 673 C C . VAL A 1 84 ? 3.093 1.196 -5.534 1.00 95.75 84 VAL A C 1
ATOM 675 O O . VAL A 1 84 ? 2.203 0.636 -6.173 1.00 95.75 84 VAL A O 1
ATOM 678 N N . LEU A 1 85 ? 3.531 2.413 -5.875 1.00 93.56 85 LEU A N 1
ATOM 679 C CA . LEU A 1 85 ? 2.986 3.176 -7.003 1.00 93.56 85 LEU A CA 1
ATOM 680 C C . LEU A 1 85 ? 3.231 2.487 -8.353 1.00 93.56 85 LEU A C 1
ATOM 682 O O . LEU A 1 85 ? 2.463 2.693 -9.295 1.00 93.56 85 LEU A O 1
ATOM 686 N N . THR A 1 86 ? 4.225 1.600 -8.435 1.00 93.69 86 THR A N 1
ATOM 687 C CA . THR A 1 86 ? 4.471 0.757 -9.614 1.00 93.69 86 THR A CA 1
ATOM 688 C C . THR A 1 86 ? 3.257 -0.109 -9.953 1.00 93.69 86 THR A C 1
ATOM 690 O O . THR A 1 86 ? 2.967 -0.292 -11.131 1.00 93.69 86 THR A O 1
ATOM 693 N N . LEU A 1 87 ? 2.471 -0.550 -8.958 1.00 94.62 87 LEU A N 1
ATOM 694 C CA . LEU A 1 87 ? 1.220 -1.289 -9.190 1.00 94.62 87 LEU A CA 1
ATOM 695 C C . LEU A 1 87 ? 0.229 -0.490 -10.044 1.00 94.62 87 LEU A C 1
ATOM 697 O O . LEU A 1 87 ? -0.495 -1.054 -10.861 1.00 94.62 87 LEU A O 1
ATOM 701 N N . GLN A 1 88 ? 0.184 0.831 -9.855 1.00 94.88 88 GLN A N 1
ATOM 702 C CA . GLN A 1 88 ? -0.686 1.703 -10.642 1.00 94.88 88 GLN A CA 1
ATOM 703 C C . GLN A 1 88 ? -0.101 1.962 -12.027 1.00 94.88 88 GLN A C 1
ATOM 705 O O . GLN A 1 88 ? -0.847 1.975 -13.002 1.00 94.88 88 GLN A O 1
ATOM 710 N N . GLY A 1 89 ? 1.226 2.095 -12.124 1.00 92.69 89 GLY A N 1
ATOM 711 C CA . GLY A 1 89 ? 1.924 2.160 -13.407 1.00 92.69 89 GLY A CA 1
ATOM 712 C C . GLY A 1 89 ? 1.603 0.956 -14.292 1.00 92.69 89 GLY A C 1
ATOM 713 O O . GLY A 1 89 ? 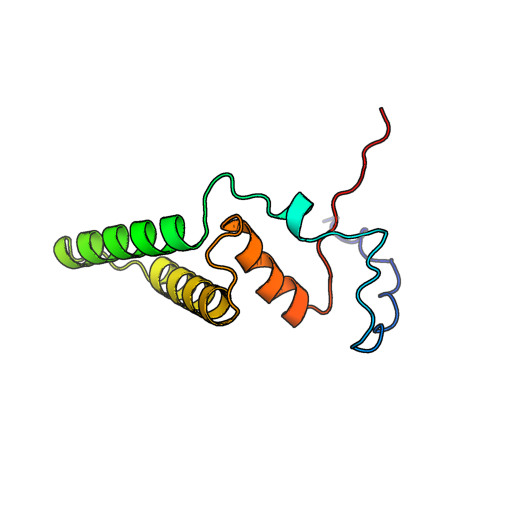1.179 1.123 -15.430 1.00 92.69 89 GLY A O 1
ATOM 714 N N . GLU A 1 90 ? 1.681 -0.254 -13.736 1.00 92.38 90 GLU A N 1
ATOM 715 C CA . GLU A 1 90 ? 1.324 -1.492 -14.437 1.00 92.38 90 GLU A CA 1
ATOM 716 C C . GLU A 1 90 ? -0.126 -1.500 -14.925 1.00 92.38 90 GLU A C 1
ATOM 718 O O . GLU A 1 90 ? -0.380 -1.813 -16.086 1.00 92.38 90 GLU A O 1
ATOM 723 N N . ARG A 1 91 ? -1.078 -1.112 -14.066 1.00 94.69 91 ARG A N 1
ATOM 724 C CA . ARG A 1 91 ? -2.506 -1.041 -14.427 1.00 94.69 91 ARG A CA 1
ATOM 725 C C . ARG A 1 91 ? -2.778 -0.022 -15.528 1.00 94.69 91 ARG A C 1
ATOM 727 O O . ARG A 1 91 ? -3.642 -0.248 -16.368 1.00 94.69 91 ARG A O 1
ATOM 734 N N . ALA A 1 92 ? -2.057 1.093 -15.512 1.00 95.44 92 ALA A N 1
ATOM 735 C CA . ALA A 1 92 ? -2.184 2.156 -16.499 1.00 95.44 92 ALA A CA 1
ATOM 736 C C . ALA A 1 92 ? -1.315 1.931 -17.752 1.00 95.44 92 ALA A C 1
ATOM 738 O O . ALA A 1 92 ? -1.402 2.718 -18.691 1.00 95.44 92 ALA A O 1
ATOM 739 N N . GLY A 1 93 ? -0.477 0.888 -17.787 1.00 92.62 93 GLY A N 1
ATOM 740 C CA . GLY A 1 93 ? 0.471 0.658 -18.879 1.00 92.62 93 GLY A CA 1
ATOM 741 C C . GLY A 1 93 ? 1.557 1.737 -18.989 1.00 92.62 93 GLY A C 1
ATOM 742 O O . GLY A 1 93 ? 2.078 1.973 -20.077 1.00 92.62 93 GLY A O 1
ATOM 743 N N . VAL A 1 94 ? 1.889 2.414 -17.884 1.00 90.25 94 VAL A N 1
ATOM 744 C CA . VAL A 1 94 ? 2.888 3.493 -17.829 1.00 90.25 94 VAL A CA 1
ATOM 745 C C . VAL A 1 94 ? 4.019 3.164 -16.860 1.00 90.25 94 VAL A C 1
ATOM 747 O O . VAL A 1 94 ? 3.854 2.427 -15.891 1.00 90.25 94 VAL A O 1
ATOM 750 N N . GLN A 1 95 ? 5.185 3.761 -17.094 1.00 84.88 95 GLN A N 1
ATOM 751 C CA . GLN A 1 95 ? 6.355 3.597 -16.238 1.00 84.88 95 GLN A CA 1
ATOM 752 C C . GLN A 1 95 ? 6.771 4.938 -15.640 1.00 84.88 95 GLN A C 1
ATOM 754 O O . GLN A 1 95 ? 7.021 5.893 -16.376 1.00 84.88 95 GLN A O 1
ATOM 759 N N . VAL A 1 96 ? 6.899 4.989 -14.313 1.00 81.44 96 VAL A N 1
ATOM 760 C CA . VAL A 1 96 ? 7.438 6.155 -13.602 1.00 81.44 96 VAL A CA 1
ATOM 761 C C . VAL A 1 96 ? 8.930 6.286 -13.902 1.00 81.44 96 VAL A C 1
ATOM 763 O O . VAL A 1 96 ? 9.672 5.301 -13.874 1.00 81.44 96 VAL A O 1
ATOM 766 N N . ARG A 1 97 ? 9.368 7.505 -14.220 1.00 81.25 97 ARG A N 1
ATOM 767 C CA . ARG A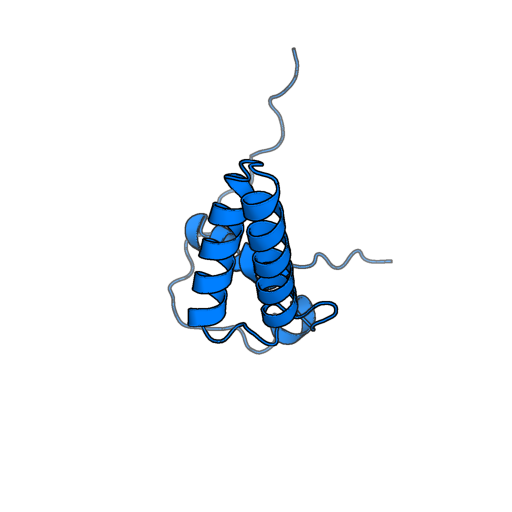 1 97 ? 10.758 7.837 -14.545 1.00 81.25 97 ARG A CA 1
ATOM 768 C C . ARG A 1 97 ? 11.131 9.132 -13.841 1.00 81.25 97 ARG A C 1
ATOM 770 O O . ARG A 1 97 ? 10.298 10.026 -13.728 1.00 81.25 97 ARG A O 1
ATOM 777 N N . LEU A 1 98 ? 12.379 9.231 -13.398 1.00 76.06 98 LEU A N 1
ATOM 778 C CA . LEU A 1 98 ? 12.933 10.511 -12.975 1.00 76.06 98 LEU A CA 1
ATOM 779 C C . LEU A 1 98 ? 13.334 11.282 -14.225 1.00 76.06 98 LEU A C 1
ATOM 781 O O . LEU A 1 98 ? 14.138 10.800 -15.027 1.00 76.06 98 LEU A O 1
ATOM 785 N N . GLU A 1 99 ? 12.766 12.468 -14.391 1.00 72.25 99 GLU A N 1
ATOM 786 C CA . GLU A 1 99 ? 13.290 13.433 -15.342 1.00 72.25 99 GLU A CA 1
ATOM 787 C C . GLU A 1 99 ? 14.574 14.016 -14.749 1.00 72.25 99 GLU A C 1
ATOM 789 O O . GLU A 1 99 ? 14.596 14.479 -13.607 1.00 72.25 99 GLU A O 1
ATOM 794 N N . ARG A 1 100 ? 15.679 13.948 -15.494 1.00 56.31 100 ARG A N 1
ATOM 795 C CA . ARG A 1 100 ? 16.892 14.662 -15.104 1.00 56.31 100 ARG A CA 1
ATOM 796 C C . ARG A 1 100 ? 16.673 16.117 -15.503 1.00 56.31 100 ARG A C 1
ATOM 798 O O . ARG A 1 100 ? 16.800 16.429 -16.681 1.00 56.31 100 ARG A O 1
ATOM 805 N N . SER A 1 101 ? 16.334 16.987 -14.555 1.00 52.25 101 SER A N 1
ATOM 806 C CA . SER A 1 101 ? 16.415 18.425 -14.807 1.00 52.25 101 SER A CA 1
ATOM 807 C C . SER A 1 101 ? 17.883 18.765 -15.057 1.00 52.25 101 SER A C 1
ATOM 809 O O . SER A 1 101 ? 18.721 18.558 -14.176 1.00 52.25 101 SER A O 1
ATOM 811 N N . GLU A 1 102 ? 18.206 19.196 -16.272 1.00 53.25 102 GLU A N 1
ATOM 812 C CA . GLU A 1 102 ? 19.522 19.742 -16.589 1.00 53.25 102 GLU A CA 1
ATOM 813 C C . GLU A 1 102 ? 19.700 21.040 -15.789 1.00 53.25 102 GLU A C 1
ATOM 815 O O . GLU A 1 102 ? 18.872 21.947 -15.885 1.00 53.25 102 GLU A O 1
ATOM 820 N N . THR A 1 103 ? 20.747 21.085 -14.964 1.00 41.62 103 THR A N 1
ATOM 821 C CA . THR A 1 103 ? 21.239 22.297 -14.298 1.00 41.62 103 THR A CA 1
ATOM 822 C C . THR A 1 103 ? 22.551 22.693 -14.947 1.00 41.62 103 THR A C 1
ATOM 824 O O . THR A 1 103 ? 23.367 21.771 -15.188 1.00 41.62 103 THR A O 1
#

Foldseek 3Di:
DDDDDDDPDDPPDQDDPDDDPPPPDDVCVVFVAPPFLLNVLVVLVVVVVVCVVVVHDDPVSVVLNVLSVVCVVVVRRGTHNCVSCVVVCVVVSHDDDDDPDDD

Radius of gyration: 17.86 Å; Cα contacts (8 Å, |Δi|>4): 68; chains: 1; bounding box: 36×39×48 Å

Solvent-accessible surface area (backbone atoms only — not comparable to full-atom values): 6644 Å² total; per-residue (Å²): 141,87,89,87,84,89,85,87,71,83,78,76,74,82,75,73,90,86,73,84,58,84,87,81,62,61,64,68,74,80,28,54,54,84,50,33,26,53,57,53,51,52,53,51,51,54,51,48,57,50,28,57,77,68,74,46,89,55,73,66,57,56,55,50,49,53,48,44,52,55,38,40,77,72,71,43,36,73,27,14,47,73,54,49,56,51,61,53,23,61,75,70,75,47,80,90,75,86,80,81,78,86,127

pLDDT: mean 78.15, std 24.32, range [32.97, 98.31]

Mean predicted aligned error: 11.65 Å

Nearest PDB structures (foldseek):
  6smy-assembly1_B  TM=9.067E-01  e=3.731E-04  Escherichia coli K-12
  6smy-assembly1_D  TM=8.852E-01  e=3.731E-04  Escherichia coli K-12
  6smz-assembly1_B  TM=8.998E-01  e=8.119E-04  Escherichia coli K-12
  1yb4-assembly1_A  TM=9.060E-01  e=2.146E-03  Salmonella enterica subsp. enterica serovar Typhimurium str. LT2
  6smt-assembly3_E  TM=9.440E-01  e=3.483E-02  Mycolicibacterium smegmatis MC2 155

Secondary structure (DSSP, 8-state):
-----S--SPPP----S----TTT--HHHHT--SSBHHHHHHHHHHHHHHHHHTT---HHHHHHHHHHHHHHTTT-TTSBGGGGGHHHHHHHT----------

Sequence (103 aa):
MVWQRAWTSTPPTAQTQGEIDSRRNRPAQLFEARFALKTTHKDLRLGEELAEACEVQMPLAQVCRDLYSQAMSRGWDEYDSSIVLTLQGERAGVQVRLERSET